Protein AF-A0A4R7JQR9-F1 (afdb_monomer_lite)

Organism: NCBI:txid332522

pLDDT: mean 79.16, std 13.16, range [50.12, 97.38]

Radius of gyration: 26.6 Å; chains: 1; bounding box: 72×26×75 Å

Secondary structure (DSSP, 8-state):
--HHHHHHHHHHHHHHHHHHHHHTSPEEEEEEEEEEEEEETTS-EE-STT-EE---SS-------BHHHHHHHH-S-SEEEEETTEEEEEEEEEEEEEEEEEESSS---EEEEEEEEEEEEEEETTEEEEEEEEEEEEEEEEEEEEE-SSTT-EEEEEEE-

Sequence (161 aa):
MNDSIRTLRLRTVSMLCMMVLLLSGCAGALVLHNSENQLQAGEFVLGGRGYLSEPRSEPLVYFRYTKAEVEAEWGEPDAIFHEAGKEQWLYKRGLAWYTLMPVFAVPIPLGVPVGSMNATLAFSGNRVVSATERVGDMSGGLCGFFPMAHPARTEFGCIGF

Structure (mmCIF, N/CA/C/O backbone):
data_AF-A0A4R7JQR9-F1
#
_entry.id   AF-A0A4R7JQR9-F1
#
loop_
_atom_site.group_PDB
_atom_site.id
_atom_site.type_symbol
_atom_site.label_atom_id
_atom_site.label_alt_id
_atom_site.label_comp_id
_atom_site.label_asym_id
_atom_site.label_entity_id
_atom_site.label_seq_id
_atom_site.pdbx_PDB_ins_code
_atom_site.Cartn_x
_atom_site.Cartn_y
_atom_site.Cartn_z
_atom_site.occupancy
_atom_site.B_iso_or_equiv
_atom_site.auth_seq_id
_atom_site.auth_comp_id
_atom_site.auth_asym_id
_atom_site.auth_atom_id
_atom_site.pdbx_PDB_model_num
ATOM 1 N N . MET A 1 1 ? 47.558 -0.331 -54.488 1.00 59.28 1 MET A N 1
ATOM 2 C CA . MET A 1 1 ? 47.801 -0.212 -53.028 1.00 59.28 1 MET A CA 1
ATOM 3 C C . MET A 1 1 ? 46.807 0.706 -52.293 1.00 59.28 1 MET A C 1
ATOM 5 O O . MET A 1 1 ? 46.721 0.604 -51.079 1.00 59.28 1 MET A O 1
ATOM 9 N N . ASN A 1 2 ? 46.013 1.543 -52.986 1.00 60.53 2 ASN A N 1
ATOM 10 C CA . ASN A 1 2 ? 45.035 2.452 -52.354 1.00 60.53 2 ASN A CA 1
ATOM 11 C C . ASN A 1 2 ? 43.680 1.812 -51.983 1.00 60.53 2 ASN A C 1
ATOM 13 O O . ASN A 1 2 ? 43.032 2.277 -51.045 1.00 60.53 2 ASN A O 1
ATOM 17 N N . ASP A 1 3 ? 43.250 0.745 -52.663 1.00 68.06 3 ASP A N 1
ATOM 18 C CA . ASP A 1 3 ? 41.908 0.175 -52.444 1.00 68.06 3 ASP A CA 1
ATOM 19 C C . ASP A 1 3 ? 41.779 -0.598 -51.128 1.00 68.06 3 ASP A C 1
ATOM 21 O O . ASP A 1 3 ? 40.759 -0.500 -50.448 1.00 68.06 3 ASP A O 1
ATOM 25 N N . SER A 1 4 ? 42.853 -1.262 -50.689 1.00 62.88 4 SER A N 1
ATOM 26 C CA . SER A 1 4 ? 42.860 -2.019 -49.428 1.00 62.88 4 SER A CA 1
ATOM 27 C C . SER A 1 4 ? 42.755 -1.121 -48.184 1.00 62.88 4 SER A C 1
ATOM 29 O O . SER A 1 4 ? 42.251 -1.555 -47.148 1.00 62.88 4 SER A O 1
ATOM 31 N N . ILE A 1 5 ? 43.199 0.140 -48.273 1.00 70.62 5 ILE A N 1
ATOM 32 C CA . ILE A 1 5 ? 43.100 1.125 -47.181 1.00 70.62 5 ILE A CA 1
ATOM 33 C C . ILE A 1 5 ? 41.675 1.699 -47.107 1.00 70.62 5 ILE A C 1
ATOM 35 O O . ILE A 1 5 ? 41.163 1.963 -46.016 1.00 70.62 5 ILE A O 1
ATOM 39 N N . ARG A 1 6 ? 40.996 1.849 -48.254 1.00 73.19 6 ARG A N 1
ATOM 40 C CA . ARG A 1 6 ? 39.614 2.354 -48.331 1.00 73.19 6 ARG A CA 1
ATOM 41 C C . ARG A 1 6 ? 38.605 1.365 -47.751 1.00 73.19 6 ARG A C 1
ATOM 43 O O . ARG A 1 6 ? 37.725 1.775 -46.997 1.00 73.19 6 ARG A O 1
ATOM 50 N N . THR A 1 7 ? 38.762 0.070 -48.024 1.00 73.06 7 THR A N 1
ATOM 51 C CA . THR A 1 7 ? 37.874 -0.974 -47.487 1.00 73.06 7 THR A CA 1
ATOM 52 C C . THR A 1 7 ? 38.009 -1.152 -45.976 1.00 73.06 7 THR A C 1
ATOM 54 O O . THR A 1 7 ? 37.010 -1.407 -45.304 1.00 73.06 7 THR A O 1
ATOM 57 N N . LEU A 1 8 ? 39.216 -0.978 -45.421 1.00 75.00 8 LEU A N 1
ATOM 58 C CA . LEU A 1 8 ? 39.441 -1.050 -43.974 1.00 75.00 8 LEU A CA 1
ATOM 59 C C . LEU A 1 8 ? 38.761 0.125 -43.254 1.00 75.00 8 LEU A C 1
ATOM 61 O O . LEU A 1 8 ? 38.017 -0.086 -42.301 1.00 75.00 8 LEU A O 1
ATOM 65 N N . ARG A 1 9 ? 38.929 1.351 -43.776 1.00 80.06 9 ARG A N 1
ATOM 66 C CA . ARG A 1 9 ? 38.277 2.552 -43.229 1.00 80.06 9 ARG A CA 1
ATOM 67 C C . ARG A 1 9 ? 36.752 2.473 -43.299 1.00 80.06 9 ARG A C 1
ATOM 69 O O . ARG A 1 9 ? 36.094 2.837 -42.331 1.00 80.06 9 ARG A O 1
ATOM 76 N N . LEU A 1 10 ? 36.189 1.958 -44.395 1.00 84.50 10 LEU A N 1
ATOM 77 C CA . LEU A 1 10 ? 34.735 1.824 -44.546 1.00 84.50 10 LEU A CA 1
ATOM 78 C C . LEU A 1 10 ? 34.135 0.833 -43.534 1.00 84.50 10 LEU A C 1
ATOM 80 O O . LEU A 1 10 ? 33.084 1.103 -42.957 1.00 84.50 10 LEU A O 1
ATOM 84 N N . ARG A 1 11 ? 34.824 -0.285 -43.270 1.00 84.94 11 ARG A N 1
ATOM 85 C CA . ARG A 1 11 ? 34.397 -1.272 -42.264 1.00 84.94 11 ARG A CA 1
ATOM 86 C C . ARG A 1 11 ? 34.452 -0.707 -40.849 1.00 84.94 11 ARG A C 1
ATOM 88 O O . ARG A 1 11 ? 33.491 -0.874 -40.107 1.00 84.94 11 ARG A O 1
ATOM 95 N N . THR A 1 12 ? 35.527 -0.005 -40.493 1.00 84.44 12 THR A N 1
ATOM 96 C CA . THR A 1 12 ? 35.649 0.628 -39.171 1.00 84.44 12 THR A CA 1
ATOM 97 C C . THR A 1 12 ? 34.572 1.688 -38.958 1.00 84.44 12 THR A C 1
ATOM 99 O O . THR A 1 12 ? 33.943 1.700 -37.907 1.00 84.44 12 THR A O 1
ATOM 102 N N . VAL A 1 13 ? 34.299 2.530 -39.962 1.00 86.62 13 VAL A N 1
ATOM 103 C CA . VAL A 1 13 ? 33.234 3.544 -39.880 1.00 86.62 13 VAL A CA 1
ATOM 104 C C . VAL A 1 13 ? 31.856 2.887 -39.755 1.00 86.62 13 VAL A C 1
ATOM 106 O O . VAL A 1 13 ? 31.067 3.296 -38.912 1.00 86.62 13 VAL A O 1
ATOM 109 N N . SER A 1 14 ? 31.577 1.827 -40.521 1.00 87.38 14 SER A N 1
ATOM 110 C CA . SER A 1 14 ? 30.308 1.093 -40.432 1.00 87.38 14 SER A CA 1
ATOM 111 C C . SER A 1 14 ? 30.105 0.423 -39.066 1.00 87.38 14 SER A C 1
ATOM 113 O O . SER A 1 14 ? 29.020 0.546 -38.499 1.00 87.38 14 SER A O 1
ATOM 115 N N . MET A 1 15 ? 31.137 -0.221 -38.506 1.00 87.12 15 MET A N 1
ATOM 116 C CA . MET A 1 15 ? 31.071 -0.801 -37.157 1.00 87.12 15 MET A CA 1
ATOM 117 C C . MET A 1 15 ? 30.884 0.274 -36.086 1.00 87.12 15 MET A C 1
ATOM 119 O O . MET A 1 15 ? 30.087 0.081 -35.174 1.00 87.12 15 MET A O 1
ATOM 123 N N . LEU A 1 16 ? 31.565 1.418 -36.216 1.00 83.19 16 LEU A N 1
ATOM 124 C CA . LEU A 1 16 ? 31.418 2.537 -35.288 1.00 83.19 16 LEU A CA 1
ATOM 125 C C . LEU A 1 16 ? 29.995 3.115 -35.339 1.00 83.19 16 LEU A C 1
ATOM 127 O O . LEU A 1 16 ? 29.394 3.336 -34.295 1.00 83.19 16 LEU A O 1
ATOM 131 N N . CYS A 1 17 ? 29.419 3.295 -36.532 1.00 76.00 17 CYS A N 1
ATOM 132 C CA . CYS A 1 17 ? 28.037 3.754 -36.691 1.00 76.00 17 CYS A CA 1
ATOM 133 C C . CYS A 1 17 ? 27.024 2.758 -36.106 1.00 76.00 17 CYS A C 1
ATOM 135 O O . CYS A 1 17 ? 26.120 3.175 -35.390 1.00 76.00 17 CYS A O 1
ATOM 137 N N . MET A 1 18 ? 27.188 1.454 -36.357 1.00 76.75 18 MET A N 1
ATOM 138 C CA . MET A 1 18 ? 26.363 0.405 -35.737 1.00 76.75 18 MET A CA 1
ATOM 139 C C . MET A 1 18 ? 26.477 0.427 -34.209 1.00 76.75 18 MET A C 1
ATOM 141 O O . MET A 1 18 ? 25.467 0.361 -33.520 1.00 76.75 18 MET A O 1
ATOM 145 N N . MET A 1 19 ? 27.689 0.575 -33.673 1.00 74.81 19 MET A N 1
ATOM 146 C CA . MET A 1 19 ? 27.927 0.644 -32.232 1.00 74.81 19 MET A CA 1
ATOM 147 C C . MET A 1 19 ? 27.290 1.893 -31.607 1.00 74.81 19 MET A C 1
ATOM 149 O O . MET A 1 19 ? 26.660 1.780 -30.563 1.00 74.81 19 MET A O 1
ATOM 153 N N . VAL A 1 20 ? 27.373 3.059 -32.256 1.00 70.50 20 VAL A N 1
ATOM 154 C CA . VAL A 1 20 ? 26.712 4.297 -31.799 1.00 70.50 20 VAL A CA 1
ATOM 155 C C . VAL A 1 20 ? 25.185 4.162 -31.827 1.00 70.50 20 VAL A C 1
ATOM 157 O O . VAL A 1 20 ? 24.528 4.593 -30.885 1.00 70.50 20 VAL A O 1
ATOM 160 N N . LEU A 1 21 ? 24.620 3.510 -32.850 1.00 65.94 21 LEU A N 1
ATOM 161 C CA . LEU A 1 21 ? 23.177 3.240 -32.939 1.00 65.94 21 LEU A CA 1
ATOM 162 C C . LEU A 1 21 ? 22.696 2.210 -31.902 1.00 65.94 21 LEU A C 1
ATOM 164 O O . LEU A 1 21 ? 21.573 2.296 -31.413 1.00 65.94 21 LEU A O 1
ATOM 168 N N . LEU A 1 22 ? 23.544 1.249 -31.531 1.00 63.34 22 LEU A N 1
ATOM 169 C CA . LEU A 1 22 ? 23.260 0.290 -30.456 1.00 63.34 22 LEU A CA 1
ATOM 170 C C . LEU A 1 22 ? 23.429 0.918 -29.062 1.00 63.34 22 LEU A C 1
ATOM 172 O O . LEU A 1 22 ? 22.759 0.508 -28.118 1.00 63.34 22 LEU A O 1
ATOM 176 N N . LEU A 1 23 ? 24.288 1.935 -28.936 1.00 62.56 23 LEU A N 1
ATOM 177 C CA . LEU A 1 23 ? 24.491 2.718 -27.712 1.00 62.56 23 LEU A CA 1
ATOM 178 C C . LEU A 1 23 ? 23.446 3.827 -27.521 1.00 62.56 23 LEU A C 1
ATOM 180 O O . LEU A 1 23 ? 23.298 4.308 -26.402 1.00 62.56 23 LEU A O 1
ATOM 184 N N . SER A 1 24 ? 22.674 4.199 -28.550 1.00 67.00 24 SER A N 1
ATOM 185 C CA . SER A 1 24 ? 21.496 5.076 -28.409 1.00 67.00 24 SER A CA 1
ATOM 186 C C . SER A 1 24 ? 20.260 4.360 -27.843 1.00 67.00 24 SER A C 1
ATOM 188 O O . SER A 1 24 ? 19.133 4.817 -28.038 1.00 67.00 24 SER A O 1
ATOM 190 N N . GLY A 1 25 ? 20.454 3.220 -27.173 1.00 60.19 25 GLY A N 1
ATOM 191 C CA . GLY A 1 25 ? 19.395 2.519 -26.459 1.00 60.19 25 GLY A CA 1
ATOM 192 C C . GLY A 1 25 ? 18.785 3.392 -25.363 1.00 60.19 25 GLY A C 1
ATOM 193 O O . GLY A 1 25 ? 19.446 4.263 -24.798 1.00 60.19 25 GLY A O 1
ATOM 194 N N . CYS A 1 26 ? 17.508 3.157 -25.074 1.00 64.81 26 CYS A N 1
ATOM 195 C CA . CYS A 1 26 ? 16.797 3.825 -23.995 1.00 64.81 26 CYS A CA 1
ATOM 196 C C . CYS A 1 26 ? 17.556 3.607 -22.679 1.00 64.81 26 CYS A C 1
ATOM 198 O O . CYS A 1 26 ? 17.688 2.466 -22.236 1.00 64.81 26 CYS A O 1
ATOM 200 N N . ALA A 1 27 ? 18.054 4.686 -22.080 1.00 67.50 27 ALA A N 1
ATOM 201 C CA . ALA A 1 27 ? 18.605 4.677 -20.738 1.00 67.50 27 ALA A CA 1
ATOM 202 C C . ALA A 1 27 ? 17.502 5.131 -19.791 1.00 67.50 27 ALA A C 1
ATOM 204 O O . ALA A 1 27 ? 16.936 6.214 -19.943 1.00 67.50 27 ALA A O 1
ATOM 205 N N . GLY A 1 28 ? 17.171 4.301 -18.817 1.00 68.62 28 GLY A N 1
ATOM 206 C CA . GLY A 1 28 ? 16.125 4.631 -17.868 1.00 68.62 28 GLY A CA 1
ATOM 207 C C . GLY A 1 28 ? 16.298 3.924 -16.546 1.00 68.62 28 GLY A C 1
ATOM 208 O O . GLY A 1 28 ? 17.118 3.016 -16.407 1.00 68.62 28 GLY A O 1
ATOM 209 N N . ALA A 1 29 ? 15.522 4.362 -15.571 1.00 70.75 29 ALA A N 1
ATOM 210 C CA . ALA A 1 29 ? 15.468 3.759 -14.258 1.00 70.75 29 ALA A CA 1
ATOM 211 C C . ALA A 1 29 ? 14.007 3.610 -13.854 1.00 70.75 29 ALA A C 1
ATOM 213 O O . ALA A 1 29 ? 13.236 4.565 -13.924 1.00 70.75 29 ALA A O 1
ATOM 214 N N . LEU A 1 30 ? 13.649 2.409 -13.420 1.00 72.12 30 LEU A N 1
ATOM 215 C CA . LEU A 1 30 ? 12.398 2.154 -12.720 1.00 72.12 30 LEU A CA 1
ATOM 216 C C . LEU A 1 30 ? 12.719 1.927 -11.246 1.00 72.12 30 LEU A C 1
ATOM 218 O O . LEU A 1 30 ? 13.657 1.192 -10.925 1.00 72.12 30 LEU A O 1
ATOM 222 N N . VAL A 1 31 ? 11.950 2.564 -10.373 1.00 73.31 31 VAL A N 1
ATOM 223 C CA . VAL A 1 31 ? 12.029 2.455 -8.921 1.00 73.31 31 VAL A CA 1
ATOM 224 C C . VAL A 1 31 ? 10.679 1.977 -8.407 1.00 73.31 31 VAL A C 1
ATOM 226 O O . VAL A 1 31 ? 9.679 2.684 -8.457 1.00 73.31 31 VAL A O 1
ATOM 229 N N . LEU A 1 32 ? 10.660 0.766 -7.863 1.00 73.94 32 LEU A N 1
ATOM 230 C CA . LEU A 1 32 ? 9.547 0.309 -7.038 1.00 73.94 32 LEU A CA 1
ATOM 231 C C . LEU A 1 32 ? 9.746 0.832 -5.611 1.00 73.94 32 LEU A C 1
ATOM 233 O O . LEU A 1 32 ? 10.803 0.608 -5.015 1.00 73.94 32 LEU A O 1
ATOM 237 N N . HIS A 1 33 ? 8.752 1.538 -5.078 1.00 75.88 33 HIS A N 1
ATOM 238 C CA . HIS A 1 33 ? 8.726 2.042 -3.706 1.00 75.88 33 HIS A CA 1
ATOM 239 C C . HIS A 1 33 ? 7.418 1.667 -3.014 1.00 75.88 33 HIS A C 1
ATOM 241 O O . HIS A 1 33 ? 6.480 1.210 -3.646 1.00 75.88 33 HIS A O 1
ATOM 247 N N . ASN A 1 34 ? 7.332 1.852 -1.699 1.00 79.00 34 ASN A N 1
ATOM 248 C CA . ASN A 1 34 ? 6.049 1.725 -1.012 1.00 79.00 34 ASN A CA 1
ATOM 249 C C . ASN A 1 34 ? 5.369 3.083 -0.949 1.00 79.00 34 ASN A C 1
ATOM 251 O O . ASN A 1 34 ? 6.004 4.068 -0.569 1.00 79.00 34 ASN A O 1
ATOM 255 N N . SER A 1 35 ? 4.093 3.113 -1.308 1.00 81.62 35 SER A N 1
ATOM 256 C CA . SER A 1 35 ? 3.210 4.244 -1.056 1.00 81.62 35 SER A CA 1
ATOM 257 C C . SER A 1 35 ? 2.318 3.929 0.142 1.00 81.62 35 SER A C 1
ATOM 259 O O . SER A 1 35 ? 1.983 2.768 0.399 1.00 81.62 35 SER A O 1
ATOM 261 N N . GLU A 1 36 ? 1.978 4.961 0.905 1.00 88.38 36 GLU A N 1
ATOM 262 C CA . GLU A 1 36 ? 1.062 4.870 2.035 1.00 88.38 36 GLU A CA 1
ATOM 263 C C . GLU A 1 36 ? -0.205 5.647 1.692 1.00 88.38 36 GLU A C 1
ATOM 265 O O . GLU A 1 36 ? -0.179 6.869 1.561 1.00 88.38 36 GLU A O 1
ATOM 270 N N . ASN A 1 37 ? -1.310 4.920 1.551 1.00 88.94 37 ASN A N 1
ATOM 271 C CA . ASN A 1 37 ? -2.611 5.492 1.249 1.00 88.94 37 ASN A CA 1
ATOM 272 C C . ASN A 1 37 ? -3.449 5.499 2.522 1.00 88.94 37 ASN A C 1
ATOM 274 O O . ASN A 1 37 ? -3.712 4.449 3.112 1.00 88.94 37 ASN A O 1
ATOM 278 N N . GLN A 1 38 ? -3.869 6.688 2.945 1.00 90.88 38 GLN A N 1
ATOM 279 C CA . GLN A 1 38 ? -4.791 6.855 4.059 1.00 90.88 38 GLN A CA 1
ATOM 280 C C . GLN A 1 38 ? -6.208 7.047 3.515 1.00 90.88 38 GLN A C 1
ATOM 282 O O . GLN A 1 38 ? -6.470 7.995 2.782 1.00 90.88 38 GLN A O 1
ATOM 287 N N . LEU A 1 39 ? -7.112 6.156 3.908 1.00 90.25 39 LEU A N 1
ATOM 288 C CA . LEU A 1 39 ? -8.514 6.122 3.507 1.00 90.25 39 LEU A CA 1
ATOM 289 C C . LEU A 1 39 ? -9.398 6.381 4.730 1.00 90.25 39 LEU A C 1
ATOM 291 O O . LEU A 1 39 ? -9.164 5.849 5.822 1.00 90.25 39 LEU A O 1
ATOM 295 N N . GLN A 1 40 ? -10.426 7.204 4.576 1.00 89.50 40 GLN A N 1
ATOM 296 C CA . GLN A 1 40 ? -11.410 7.448 5.628 1.00 89.50 40 GLN A CA 1
ATOM 297 C C . GLN A 1 40 ? -12.487 6.359 5.639 1.00 89.50 40 GLN A C 1
ATOM 299 O O . GLN A 1 40 ? -12.700 5.637 4.664 1.00 89.50 40 GLN A O 1
ATOM 304 N N . ALA A 1 41 ? -13.200 6.226 6.759 1.00 85.12 41 ALA A N 1
ATOM 305 C CA . ALA A 1 41 ? -14.334 5.309 6.838 1.00 85.12 41 ALA A CA 1
ATOM 306 C C . ALA A 1 41 ? -15.378 5.608 5.744 1.00 85.12 41 ALA A C 1
ATOM 308 O O . ALA A 1 41 ? -15.894 6.722 5.654 1.00 85.12 41 ALA A O 1
ATOM 309 N N . GLY A 1 42 ? -15.718 4.586 4.955 1.00 82.69 42 GLY A N 1
ATOM 310 C CA . GLY A 1 42 ? -16.632 4.685 3.812 1.00 82.69 42 GLY A CA 1
ATOM 311 C C . GLY A 1 42 ? -15.946 4.890 2.457 1.00 82.69 42 GLY A C 1
ATOM 312 O O . GLY A 1 42 ? -16.612 4.756 1.436 1.00 82.69 42 GLY A O 1
ATOM 313 N N . GLU A 1 43 ? -14.637 5.156 2.427 1.00 86.44 43 GLU A N 1
ATOM 314 C CA . GLU A 1 43 ? -13.844 5.246 1.186 1.00 86.44 43 GLU A CA 1
ATOM 315 C C . GLU A 1 43 ? -13.246 3.896 0.763 1.00 86.44 43 GLU A C 1
ATOM 317 O O . GLU A 1 43 ? -12.606 3.798 -0.279 1.00 86.44 43 GLU A O 1
ATOM 322 N N . PHE A 1 44 ? -13.452 2.844 1.557 1.00 89.12 44 PHE A N 1
ATOM 323 C CA . PHE A 1 44 ? -12.917 1.514 1.297 1.00 89.12 44 PHE A CA 1
ATOM 324 C C . PHE A 1 44 ? -13.915 0.416 1.664 1.00 89.12 44 PHE A C 1
ATOM 326 O O . PHE A 1 44 ? -14.793 0.589 2.511 1.00 89.12 44 PHE A O 1
ATOM 333 N N . VAL A 1 45 ? -13.714 -0.741 1.047 1.00 90.69 45 VAL A N 1
ATOM 334 C CA . VAL A 1 45 ? -14.382 -2.008 1.336 1.00 90.69 45 VAL A CA 1
ATOM 335 C C . VAL A 1 45 ? -13.319 -3.011 1.783 1.00 90.69 45 VAL A C 1
ATOM 337 O O . VAL A 1 45 ? -12.199 -3.005 1.263 1.00 90.69 45 VAL A O 1
ATOM 340 N N . LEU A 1 46 ? -13.653 -3.858 2.759 1.00 90.81 46 LEU A N 1
ATOM 341 C CA . LEU A 1 46 ? -12.787 -4.973 3.149 1.00 90.81 46 LEU A CA 1
ATOM 342 C C . LEU A 1 46 ? -12.767 -6.006 2.010 1.00 90.81 46 LEU A C 1
ATOM 344 O O . LEU A 1 46 ? -13.811 -6.529 1.630 1.00 90.81 46 LEU A O 1
ATOM 348 N N . GLY A 1 47 ? -11.589 -6.258 1.439 1.00 89.50 47 GLY A N 1
ATOM 349 C CA . GLY A 1 47 ? -11.345 -7.364 0.514 1.00 89.50 47 GLY A CA 1
ATOM 350 C C . GLY A 1 47 ? -10.810 -8.589 1.258 1.00 89.50 47 GLY A C 1
ATOM 351 O O . GLY A 1 47 ? -11.132 -8.810 2.422 1.00 89.50 47 GLY A O 1
ATOM 352 N N . GLY A 1 48 ? -9.925 -9.360 0.616 1.00 89.62 48 GLY A N 1
ATOM 353 C CA . GLY A 1 48 ? -9.179 -10.419 1.311 1.00 89.62 48 GLY A CA 1
ATOM 354 C C . GLY A 1 48 ? -8.369 -9.877 2.500 1.00 89.62 48 GLY A C 1
ATOM 355 O O . GLY A 1 48 ? -8.149 -8.673 2.603 1.00 89.62 48 GLY A O 1
ATOM 356 N N . ARG A 1 49 ? -7.893 -10.752 3.395 1.00 92.88 49 ARG A N 1
ATOM 357 C CA . ARG A 1 49 ? -7.186 -10.357 4.632 1.00 92.88 49 ARG A CA 1
ATOM 358 C C . ARG A 1 49 ? -6.109 -9.289 4.387 1.00 92.88 49 ARG A C 1
ATOM 360 O O . ARG A 1 49 ? -5.116 -9.542 3.707 1.00 92.88 49 ARG A O 1
ATOM 367 N N . GLY A 1 50 ? -6.313 -8.102 4.961 1.00 90.50 50 GLY A N 1
ATOM 368 C CA . GLY A 1 50 ? -5.412 -6.953 4.840 1.00 90.50 50 GLY A CA 1
ATOM 369 C C . GLY A 1 50 ? -5.441 -6.226 3.487 1.00 90.50 50 GLY A C 1
ATOM 370 O O . GLY A 1 50 ? -4.564 -5.405 3.237 1.00 90.50 50 GLY A O 1
ATOM 371 N N . TYR A 1 51 ? -6.386 -6.529 2.595 1.00 91.00 51 TYR A N 1
ATOM 372 C CA . TYR A 1 51 ? -6.587 -5.840 1.318 1.00 91.00 51 TYR A CA 1
ATOM 373 C C . TYR A 1 51 ? -7.771 -4.886 1.411 1.00 91.00 51 TYR A C 1
ATOM 375 O O . TYR A 1 51 ? -8.889 -5.307 1.701 1.00 91.00 51 TYR A O 1
ATOM 383 N N . LEU A 1 52 ? -7.539 -3.615 1.100 1.00 91.12 52 LEU A N 1
ATOM 384 C CA . LEU A 1 52 ? -8.606 -2.639 0.925 1.00 91.12 52 LEU A CA 1
ATOM 385 C C . LEU A 1 52 ? -8.960 -2.556 -0.560 1.00 91.12 52 LEU A C 1
ATOM 387 O O . LEU A 1 52 ? -8.120 -2.761 -1.434 1.00 91.12 52 LEU A O 1
ATOM 391 N N . SER A 1 53 ? -10.228 -2.322 -0.862 1.00 87.75 53 SER A N 1
ATOM 392 C CA . SER A 1 53 ? -10.703 -2.117 -2.231 1.00 87.75 53 SER A CA 1
ATOM 393 C C . SER A 1 53 ? -11.543 -0.856 -2.310 1.00 87.75 53 SER A C 1
ATOM 395 O O . SER A 1 53 ? -12.254 -0.518 -1.363 1.00 87.75 53 SER A O 1
ATOM 397 N N . GLU A 1 54 ? -11.478 -0.169 -3.446 1.00 83.69 54 GLU A N 1
ATOM 398 C CA . GLU A 1 54 ? -12.341 0.979 -3.706 1.00 83.69 54 GLU A CA 1
ATOM 399 C C . GLU A 1 54 ? -13.810 0.532 -3.836 1.00 83.69 54 GLU A C 1
ATOM 401 O O . GLU A 1 54 ? -14.093 -0.530 -4.409 1.00 83.69 54 GLU A O 1
ATOM 406 N N . PRO A 1 55 ? -14.770 1.315 -3.314 1.00 80.19 55 PRO A N 1
ATOM 407 C CA . PRO A 1 55 ? -16.185 0.990 -3.415 1.00 80.19 55 PRO A CA 1
ATOM 408 C C . PRO A 1 55 ? -16.647 0.978 -4.880 1.00 80.19 55 PRO A C 1
ATOM 410 O O . PRO A 1 55 ? -16.480 1.937 -5.633 1.00 80.19 55 PRO A O 1
ATOM 413 N N . ARG A 1 56 ? -17.271 -0.129 -5.293 1.00 73.50 56 ARG A N 1
ATOM 414 C CA . ARG A 1 56 ? -17.721 -0.363 -6.672 1.00 73.50 56 ARG A CA 1
ATOM 415 C C . ARG A 1 56 ? -19.056 0.353 -6.935 1.00 73.50 56 ARG A C 1
ATOM 417 O O . ARG A 1 56 ? -20.106 -0.266 -6.865 1.00 73.50 56 ARG A O 1
ATOM 424 N N . SER A 1 57 ? -19.005 1.663 -7.186 1.00 62.09 57 SER A N 1
ATOM 425 C CA . SER A 1 57 ? -20.040 2.527 -7.807 1.00 62.09 57 SER A CA 1
ATOM 426 C C . SER A 1 57 ? -21.509 2.480 -7.321 1.00 62.09 57 SER A C 1
ATOM 428 O O . SER A 1 57 ? -22.350 3.147 -7.921 1.00 62.09 57 SER A O 1
ATOM 430 N N . GLU A 1 58 ? -21.855 1.761 -6.257 1.00 59.12 58 GLU A N 1
ATOM 431 C CA . GLU A 1 58 ? -23.186 1.818 -5.636 1.00 59.12 58 GLU A CA 1
ATOM 432 C C . GLU A 1 58 ? -23.285 2.942 -4.588 1.00 59.12 58 GLU A C 1
ATOM 434 O O . GLU A 1 58 ? -22.253 3.418 -4.104 1.00 59.12 58 GLU A O 1
ATOM 439 N N . PRO A 1 59 ? -24.504 3.426 -4.256 1.00 54.81 59 PRO A N 1
ATOM 440 C CA . PRO A 1 59 ? -24.678 4.560 -3.357 1.00 54.81 59 PRO A CA 1
ATOM 441 C C . PRO A 1 59 ? -23.963 4.274 -2.043 1.00 54.81 59 PRO A C 1
ATOM 443 O O . PRO A 1 59 ? -24.192 3.224 -1.445 1.00 54.81 59 PRO A O 1
ATOM 446 N N . LEU A 1 60 ? -23.103 5.209 -1.630 1.00 58.19 60 LEU A N 1
ATOM 447 C CA . LEU A 1 60 ? -22.265 5.161 -0.433 1.00 58.19 60 LEU A CA 1
ATOM 448 C C . LEU A 1 60 ? -23.125 4.989 0.828 1.00 58.19 60 LEU A C 1
ATOM 450 O O . LEU A 1 60 ? -23.379 5.931 1.580 1.00 58.19 60 LEU A O 1
ATOM 454 N N . VAL A 1 61 ? -23.587 3.768 1.083 1.00 57.91 61 VAL A N 1
ATOM 455 C CA . VAL A 1 61 ? -23.931 3.339 2.428 1.00 57.91 61 VAL A CA 1
ATOM 456 C C . VAL A 1 61 ? -22.610 3.437 3.169 1.00 57.91 61 VAL A C 1
ATOM 458 O O . VAL A 1 61 ? -21.660 2.738 2.838 1.00 57.91 61 VAL A O 1
ATOM 461 N N . TYR A 1 62 ? -22.510 4.392 4.091 1.00 60.91 62 TYR A N 1
ATOM 462 C CA . TYR A 1 62 ? -21.342 4.579 4.941 1.00 60.91 62 TYR A CA 1
ATOM 463 C C . TYR A 1 62 ? -21.113 3.298 5.755 1.00 60.91 62 TYR A C 1
ATOM 465 O O . TYR A 1 62 ? -21.577 3.190 6.892 1.00 60.91 62 TYR A O 1
ATOM 473 N N . PHE A 1 63 ? -20.438 2.308 5.170 1.00 63.16 63 PHE A N 1
ATOM 474 C CA . PHE A 1 63 ? -20.103 1.058 5.828 1.00 63.16 63 PHE A CA 1
ATOM 475 C C . PHE A 1 63 ? -19.060 1.375 6.894 1.00 63.16 63 PHE A C 1
ATOM 477 O O . PHE A 1 63 ? -17.868 1.528 6.634 1.00 63.16 63 PHE A O 1
ATOM 484 N N . ARG A 1 64 ? -19.538 1.556 8.124 1.00 79.75 64 ARG A N 1
ATOM 485 C CA . ARG A 1 64 ? -18.687 1.649 9.304 1.00 79.75 64 ARG A CA 1
ATOM 486 C C . ARG A 1 64 ? -18.523 0.248 9.851 1.00 79.75 64 ARG A C 1
ATOM 488 O O . ARG A 1 64 ? -19.290 -0.146 10.726 1.00 79.75 64 ARG A O 1
ATOM 495 N N . TYR A 1 65 ? -17.532 -0.463 9.323 1.00 90.81 65 TYR A N 1
ATOM 496 C CA . TYR A 1 65 ? -17.170 -1.778 9.826 1.00 90.81 65 TYR A CA 1
ATOM 497 C C . TYR A 1 65 ? -16.951 -1.729 11.338 1.00 90.81 65 TYR A C 1
ATOM 499 O O . TYR A 1 65 ? -16.326 -0.805 11.880 1.00 90.81 65 TYR A O 1
ATOM 507 N N . THR A 1 66 ? -17.505 -2.713 12.025 1.00 94.50 66 THR A N 1
ATOM 508 C CA . THR A 1 66 ? -17.266 -2.955 13.442 1.00 94.50 66 THR A CA 1
ATOM 509 C C . THR A 1 66 ? -16.076 -3.883 13.632 1.00 94.50 66 THR A C 1
ATOM 511 O O . THR A 1 66 ? -15.679 -4.586 12.706 1.00 94.50 66 THR A O 1
ATOM 514 N N . LYS A 1 67 ? -15.505 -3.921 14.841 1.00 95.88 67 LYS A N 1
ATOM 515 C CA . LYS A 1 67 ? -14.412 -4.858 15.153 1.00 95.88 67 LYS A CA 1
ATOM 516 C C . LYS A 1 67 ? -14.787 -6.307 14.844 1.00 95.88 67 LYS A C 1
ATOM 518 O O . LYS A 1 67 ? -14.033 -6.991 14.173 1.00 95.88 67 LYS A O 1
ATOM 523 N N . ALA A 1 68 ? -15.986 -6.723 15.251 1.00 95.94 68 ALA A N 1
ATOM 524 C CA . ALA A 1 68 ? -16.477 -8.079 15.019 1.00 95.94 68 ALA A CA 1
ATOM 525 C C . ALA A 1 68 ? -16.629 -8.415 13.525 1.00 95.94 68 ALA A C 1
ATOM 527 O O . ALA A 1 68 ? -16.352 -9.537 13.122 1.00 95.94 68 ALA A O 1
ATOM 528 N N . GLU A 1 69 ? -17.043 -7.453 12.693 1.00 94.44 69 GLU A N 1
ATOM 529 C CA . GLU A 1 69 ? -17.125 -7.651 11.237 1.00 94.44 69 GLU A CA 1
ATOM 530 C C . GLU A 1 69 ? -15.735 -7.768 10.609 1.00 94.44 69 GLU A C 1
ATOM 532 O O . GLU A 1 69 ? -15.518 -8.611 9.745 1.00 94.44 69 GLU A O 1
ATOM 537 N N . VAL A 1 70 ? -14.780 -6.958 11.075 1.00 95.62 70 VAL A N 1
ATOM 538 C CA . VAL A 1 70 ? -13.384 -7.050 10.635 1.00 95.62 70 VAL A CA 1
ATOM 539 C C . VAL A 1 70 ? -12.778 -8.394 11.039 1.00 95.62 70 VAL A C 1
ATOM 541 O O . VAL A 1 70 ? -12.155 -9.042 10.208 1.00 95.62 70 VAL A O 1
ATOM 544 N N . GLU A 1 71 ? -12.974 -8.848 12.279 1.00 95.81 71 GLU A N 1
ATOM 545 C CA . GLU A 1 71 ? -12.489 -10.160 12.734 1.00 95.81 71 GLU A CA 1
ATOM 546 C C . GLU A 1 71 ? -13.159 -11.312 11.984 1.00 95.81 71 GLU A C 1
ATOM 548 O O . GLU A 1 71 ? -12.506 -12.311 11.695 1.00 95.81 71 GLU A O 1
ATOM 553 N N . ALA A 1 72 ? -14.440 -11.183 11.634 1.00 95.50 72 ALA A N 1
ATOM 554 C 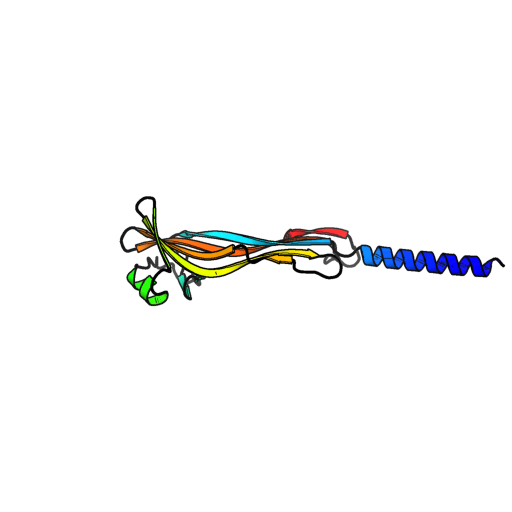CA . ALA A 1 72 ? -15.137 -12.194 10.848 1.00 95.50 72 ALA A CA 1
ATOM 555 C C . ALA A 1 72 ? -14.550 -12.332 9.433 1.00 95.50 72 ALA A C 1
ATOM 557 O O . ALA A 1 72 ? -14.419 -13.451 8.940 1.00 95.50 72 ALA A O 1
ATOM 558 N N . GLU A 1 73 ? -14.174 -11.217 8.799 1.00 94.12 73 GLU A N 1
ATOM 559 C CA . GLU A 1 73 ? -13.643 -11.209 7.430 1.00 94.12 73 GLU A CA 1
ATOM 560 C C . GLU A 1 73 ? -12.132 -11.503 7.380 1.00 94.12 73 GLU A C 1
ATOM 562 O O . GLU A 1 73 ? -11.648 -12.246 6.525 1.00 94.12 73 GLU A O 1
ATOM 567 N N . TRP A 1 74 ? -11.351 -10.908 8.285 1.00 95.94 74 TRP A N 1
ATOM 568 C CA . TRP A 1 74 ? -9.881 -10.911 8.251 1.00 95.94 74 TRP A CA 1
ATOM 569 C C . TRP A 1 74 ? -9.224 -11.723 9.368 1.00 95.94 74 TRP A C 1
ATOM 571 O O . TRP A 1 74 ? -8.004 -11.926 9.337 1.00 95.94 74 TRP A O 1
ATOM 581 N N . GLY A 1 75 ? -9.998 -12.201 10.340 1.00 96.31 75 GLY A N 1
ATOM 582 C CA . GLY A 1 75 ? -9.486 -12.877 11.525 1.00 96.31 75 GLY A CA 1
ATOM 583 C C . GLY A 1 75 ? -8.787 -11.934 12.505 1.00 96.31 75 GLY A C 1
ATOM 584 O O . GLY A 1 75 ? -8.896 -10.704 12.434 1.00 96.31 75 GLY A O 1
ATOM 585 N N . GLU A 1 76 ? -8.035 -12.538 13.424 1.00 96.62 76 GLU A N 1
ATOM 586 C CA . GLU A 1 76 ? -7.275 -11.804 14.433 1.00 96.62 76 GLU A CA 1
ATOM 587 C C . GLU A 1 76 ? -6.174 -10.931 13.790 1.00 96.62 76 GLU A C 1
ATOM 589 O O . GLU A 1 76 ? -5.505 -11.354 12.828 1.00 96.62 76 GLU A O 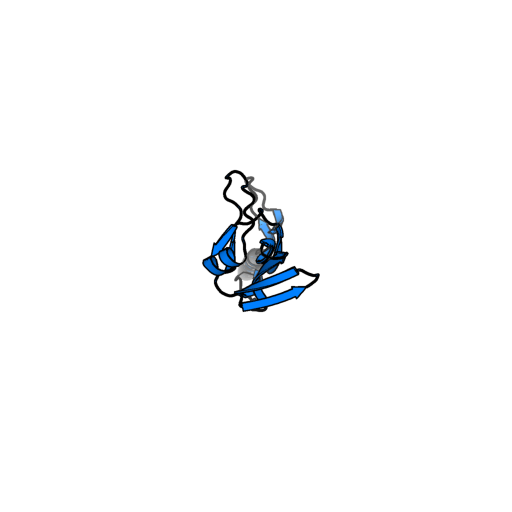1
ATOM 594 N N . PRO A 1 77 ? -5.976 -9.701 14.301 1.00 97.00 77 PRO A N 1
ATOM 595 C CA . PRO A 1 77 ? -4.891 -8.836 13.860 1.00 97.00 77 PRO A CA 1
ATOM 596 C C . PRO A 1 77 ? -3.534 -9.377 14.315 1.00 97.00 77 PRO A C 1
ATOM 598 O O . PRO A 1 77 ? -3.396 -9.943 15.396 1.00 97.00 77 PRO A O 1
ATOM 601 N N . ASP A 1 78 ? -2.494 -9.143 13.515 1.00 96.56 78 ASP A N 1
ATOM 602 C CA . ASP A 1 78 ? -1.136 -9.587 13.852 1.00 96.56 78 ASP A CA 1
ATOM 603 C C . ASP A 1 78 ? -0.511 -8.724 14.961 1.00 96.56 78 ASP A C 1
ATOM 605 O O . ASP A 1 78 ? 0.415 -9.155 15.651 1.00 96.56 78 ASP A O 1
ATOM 609 N N . ALA A 1 79 ? -0.984 -7.484 15.113 1.00 96.25 79 ALA A N 1
ATOM 610 C CA . ALA A 1 79 ? -0.647 -6.613 16.230 1.00 96.25 79 ALA A CA 1
ATOM 611 C C . ALA A 1 79 ? -1.756 -5.587 16.493 1.00 96.25 79 ALA A C 1
ATOM 613 O O . ALA A 1 79 ? -2.427 -5.126 15.568 1.00 96.25 79 ALA A O 1
ATOM 614 N N . ILE A 1 80 ? -1.896 -5.193 17.759 1.00 96.75 80 ILE A N 1
ATOM 615 C CA . ILE A 1 80 ? -2.823 -4.153 18.208 1.00 96.75 80 ILE A CA 1
ATOM 616 C C . ILE A 1 80 ? -2.012 -3.051 18.890 1.00 96.75 80 ILE A C 1
ATOM 618 O O . ILE A 1 80 ? -1.256 -3.312 19.826 1.00 96.75 80 ILE A O 1
ATOM 622 N N . PHE A 1 81 ? -2.190 -1.814 18.437 1.00 95.75 81 PHE A N 1
ATOM 623 C CA . PHE A 1 81 ? -1.555 -0.620 18.987 1.00 95.75 81 PHE A CA 1
ATOM 624 C C . PHE A 1 81 ? -2.614 0.342 19.521 1.00 95.75 81 PHE A C 1
ATOM 626 O O . PHE A 1 81 ? -3.753 0.346 19.064 1.00 95.75 81 PHE A O 1
ATOM 633 N N . HIS A 1 82 ? -2.242 1.178 20.485 1.00 95.00 82 HIS A N 1
ATOM 634 C CA . HIS A 1 82 ? -3.121 2.214 21.021 1.00 95.00 82 HIS A CA 1
ATOM 635 C C . HIS A 1 82 ? -2.405 3.557 20.907 1.00 95.00 82 HIS A C 1
ATOM 637 O O . HIS A 1 82 ? -1.448 3.815 21.631 1.00 95.00 82 HIS A O 1
ATOM 643 N N . GLU A 1 83 ? -2.861 4.412 19.995 1.00 90.62 83 GLU A N 1
ATOM 644 C CA . GLU A 1 83 ? -2.252 5.715 19.723 1.00 90.62 83 GLU A CA 1
ATOM 645 C C . GLU A 1 83 ? -3.323 6.797 19.628 1.00 90.62 83 GLU A C 1
ATOM 647 O O . GLU A 1 83 ? -4.368 6.606 19.007 1.00 90.62 83 GLU A O 1
ATOM 652 N N . ALA A 1 84 ? -3.063 7.955 20.242 1.00 87.44 84 ALA A N 1
ATOM 653 C CA . ALA A 1 84 ? -3.956 9.117 20.199 1.00 87.44 84 ALA A CA 1
ATOM 654 C C . ALA A 1 84 ? -5.426 8.802 20.575 1.00 87.44 84 ALA A C 1
ATOM 656 O O . ALA A 1 84 ? -6.361 9.359 20.001 1.00 87.44 84 ALA A O 1
ATOM 657 N N . GLY A 1 85 ? -5.637 7.881 21.525 1.00 89.62 85 GLY A N 1
ATOM 658 C CA . GLY A 1 85 ? -6.974 7.455 21.960 1.00 89.62 85 GLY A CA 1
ATOM 659 C C . GLY A 1 85 ? -7.730 6.585 20.948 1.00 89.62 85 GLY A C 1
ATOM 660 O O . GLY A 1 85 ? -8.931 6.372 21.107 1.00 89.62 85 GLY A O 1
ATOM 661 N N . LYS A 1 86 ? -7.046 6.092 19.911 1.00 92.94 86 LYS A N 1
ATOM 662 C CA . LYS A 1 86 ? -7.566 5.148 18.922 1.00 92.94 86 LYS A CA 1
ATOM 663 C C . LYS A 1 86 ? -6.840 3.818 19.046 1.00 92.94 86 LYS A C 1
ATOM 665 O O . LYS A 1 86 ? -5.647 3.768 19.340 1.00 92.94 86 LYS A O 1
ATOM 670 N N . GLU A 1 87 ? -7.568 2.746 18.791 1.00 96.38 87 GLU A N 1
ATOM 671 C CA . GLU A 1 87 ? -7.011 1.400 18.723 1.00 96.38 87 GLU A CA 1
ATOM 672 C C . GLU A 1 87 ? -6.712 1.082 17.263 1.00 96.38 87 GLU A C 1
ATOM 674 O O . GLU A 1 87 ? -7.576 1.249 16.411 1.00 96.38 87 GLU A O 1
ATOM 679 N N . GLN A 1 88 ? -5.486 0.690 16.952 1.00 96.81 88 GLN A N 1
ATOM 680 C CA . GLN A 1 88 ? -5.042 0.392 15.599 1.00 96.81 88 GLN A CA 1
ATOM 681 C C . GLN A 1 88 ? -4.737 -1.092 15.477 1.00 96.81 88 GLN A C 1
ATOM 683 O O . GLN A 1 88 ? -3.975 -1.640 16.269 1.00 96.81 88 GLN A O 1
ATOM 688 N N . TRP A 1 89 ? -5.312 -1.740 14.477 1.00 97.38 89 TRP A N 1
ATOM 689 C CA . TRP A 1 89 ? -5.086 -3.148 14.190 1.00 97.38 89 TRP A CA 1
ATOM 690 C C . TRP A 1 89 ? -4.253 -3.285 12.931 1.00 97.38 89 TRP A C 1
ATOM 692 O O . TRP A 1 89 ? -4.632 -2.760 11.887 1.00 97.38 89 TRP A O 1
ATOM 702 N N . LEU A 1 90 ? -3.134 -3.992 13.033 1.00 96.00 90 LEU A N 1
ATOM 703 C CA . LEU A 1 90 ? -2.211 -4.232 11.934 1.00 96.00 90 LEU A CA 1
ATOM 704 C C . LEU A 1 90 ? -2.409 -5.637 11.372 1.00 96.00 90 LEU A C 1
ATOM 706 O O . LEU A 1 90 ? -2.312 -6.624 12.099 1.00 96.00 90 LEU A O 1
ATOM 710 N N . TYR A 1 91 ? -2.580 -5.701 10.058 1.00 95.62 91 TYR A N 1
ATOM 711 C CA . TYR A 1 91 ? -2.660 -6.924 9.274 1.00 95.62 91 TYR A CA 1
ATOM 712 C C . TYR A 1 91 ? -1.508 -6.962 8.269 1.00 95.62 91 TYR A C 1
ATOM 714 O O . TYR A 1 91 ? -1.410 -6.116 7.376 1.00 95.62 91 TYR A O 1
ATOM 722 N N . LYS A 1 92 ? -0.616 -7.940 8.413 1.00 92.50 92 LYS A N 1
ATOM 723 C CA . LYS A 1 92 ? 0.538 -8.158 7.541 1.00 92.50 92 LYS A CA 1
ATOM 724 C C . LYS A 1 92 ? 0.147 -9.079 6.393 1.00 92.50 92 LYS A C 1
ATOM 726 O O . LYS A 1 92 ? -0.365 -10.173 6.609 1.00 92.50 92 LYS A O 1
ATOM 731 N N . ARG A 1 93 ? 0.442 -8.661 5.163 1.00 87.44 93 ARG A N 1
ATOM 732 C CA . ARG A 1 93 ? 0.175 -9.459 3.955 1.00 87.44 93 ARG A CA 1
ATOM 733 C C . ARG A 1 93 ? 1.413 -10.140 3.397 1.00 87.44 93 ARG A C 1
ATOM 735 O O . ARG A 1 93 ? 1.309 -11.205 2.800 1.00 87.44 93 ARG A O 1
ATOM 742 N N . GLY A 1 94 ? 2.585 -9.535 3.576 1.00 82.94 94 GLY A N 1
ATOM 743 C CA . GLY A 1 94 ? 3.830 -10.088 3.055 1.00 82.94 94 GLY A CA 1
ATOM 744 C C . GLY A 1 94 ? 4.946 -9.064 2.916 1.00 82.94 94 GLY A C 1
ATOM 745 O O . GLY A 1 94 ? 4.908 -7.978 3.499 1.00 82.94 94 GLY A O 1
ATOM 746 N N . LEU A 1 95 ? 5.960 -9.434 2.136 1.00 78.94 95 LEU A N 1
ATOM 747 C CA . LEU A 1 95 ? 7.110 -8.587 1.837 1.00 78.94 95 LEU A CA 1
ATOM 748 C C . LEU A 1 95 ? 6.780 -7.621 0.701 1.00 78.94 95 LEU A C 1
ATOM 750 O O . LEU A 1 95 ? 6.185 -8.003 -0.305 1.00 78.94 95 LEU A O 1
ATOM 754 N N . ALA A 1 96 ? 7.217 -6.378 0.857 1.00 76.62 96 ALA A N 1
ATOM 755 C CA . ALA A 1 96 ? 7.203 -5.400 -0.212 1.00 76.62 96 ALA A CA 1
ATOM 756 C C . ALA A 1 96 ? 8.591 -5.297 -0.848 1.00 76.62 96 ALA A C 1
ATOM 758 O O . ALA A 1 96 ? 9.618 -5.302 -0.160 1.00 76.62 96 ALA A O 1
ATOM 759 N N . TRP A 1 97 ? 8.610 -5.208 -2.173 1.00 66.00 97 TRP A N 1
ATOM 760 C CA . TRP A 1 97 ? 9.831 -5.192 -2.965 1.00 66.00 97 TRP A CA 1
ATOM 761 C C . TRP A 1 97 ? 10.208 -3.762 -3.315 1.00 66.00 97 TRP A C 1
ATOM 763 O O . TRP A 1 97 ? 9.400 -3.038 -3.886 1.00 66.00 97 TRP A O 1
ATOM 773 N N . TYR A 1 98 ? 11.455 -3.388 -3.035 1.00 68.38 98 TYR A N 1
ATOM 774 C CA . TYR A 1 98 ? 12.060 -2.210 -3.641 1.00 68.38 98 TYR A CA 1
ATOM 775 C C . TYR A 1 98 ? 13.015 -2.698 -4.714 1.00 68.38 98 TYR A C 1
ATOM 777 O O . TYR A 1 98 ? 13.964 -3.431 -4.439 1.00 68.38 98 TYR A O 1
ATOM 785 N N . THR A 1 99 ? 12.743 -2.330 -5.955 1.00 67.19 99 THR A N 1
ATOM 786 C CA . THR A 1 99 ? 13.565 -2.743 -7.090 1.00 67.19 99 THR A CA 1
ATOM 787 C C . THR A 1 99 ? 14.004 -1.510 -7.835 1.00 67.19 99 THR A C 1
ATOM 789 O O . THR A 1 99 ? 13.170 -0.702 -8.234 1.00 67.19 99 THR A O 1
ATOM 792 N N . LEU A 1 100 ? 15.315 -1.392 -8.024 1.00 65.94 100 LEU A N 1
ATOM 793 C CA . LEU A 1 100 ? 15.892 -0.482 -8.992 1.00 65.94 100 LEU A CA 1
ATOM 794 C C . LEU A 1 100 ? 16.198 -1.304 -10.240 1.00 65.94 100 LEU A C 1
ATOM 796 O O . LEU A 1 100 ? 17.009 -2.230 -10.204 1.00 65.94 100 LEU A O 1
ATOM 800 N N . MET A 1 101 ? 15.543 -0.983 -11.346 1.00 66.25 101 MET A N 1
ATOM 801 C CA . MET A 1 101 ? 15.826 -1.614 -12.628 1.00 66.25 101 MET A CA 1
ATOM 802 C C . MET A 1 101 ? 16.498 -0.585 -13.538 1.00 66.25 101 MET A C 1
ATOM 804 O O . MET A 1 101 ? 15.800 0.215 -14.168 1.00 66.25 101 MET A O 1
ATOM 808 N N . PRO A 1 102 ? 17.841 -0.561 -13.602 1.00 60.94 102 PRO A N 1
ATOM 809 C CA . PRO A 1 102 ? 18.527 0.200 -14.627 1.00 60.94 102 PRO A CA 1
ATOM 810 C C . PRO A 1 102 ? 18.266 -0.461 -15.986 1.00 60.94 102 PRO A C 1
ATOM 812 O O . PRO A 1 102 ? 18.516 -1.650 -16.191 1.00 60.94 102 PRO A O 1
ATOM 815 N N . VAL A 1 103 ? 17.741 0.315 -16.925 1.00 63.06 103 VAL A N 1
ATOM 816 C CA . VAL A 1 103 ? 17.463 -0.124 -18.290 1.00 63.06 103 VAL A CA 1
ATOM 817 C C . VAL A 1 103 ? 18.679 0.245 -19.140 1.00 63.06 103 VAL A C 1
ATOM 819 O O . VAL A 1 103 ? 18.804 1.381 -19.582 1.00 63.06 103 VAL A O 1
ATOM 822 N N . PHE A 1 104 ? 19.604 -0.704 -19.326 1.00 61.06 104 PHE A N 1
ATOM 823 C CA . PHE A 1 104 ? 20.763 -0.578 -20.222 1.00 61.06 104 PHE A CA 1
ATOM 824 C C . PHE A 1 104 ? 20.867 -1.814 -21.114 1.00 61.06 104 PHE A C 1
ATOM 826 O O . PHE A 1 104 ? 21.517 -2.775 -20.723 1.00 61.06 104 PHE A O 1
ATOM 833 N N . ALA A 1 105 ? 20.249 -1.799 -22.300 1.00 60.06 105 ALA A N 1
ATOM 834 C CA . ALA A 1 105 ? 20.234 -2.883 -23.306 1.00 60.06 105 ALA A CA 1
ATOM 835 C C . ALA A 1 105 ? 19.668 -4.256 -22.849 1.00 60.06 105 ALA A C 1
ATOM 837 O O . ALA A 1 105 ? 18.909 -4.869 -23.592 1.00 60.06 105 ALA A O 1
ATOM 838 N N . VAL A 1 106 ? 19.972 -4.721 -21.636 1.00 60.28 106 VAL A N 1
ATOM 839 C CA . VAL A 1 106 ? 19.377 -5.850 -20.923 1.00 60.28 106 VAL A CA 1
ATOM 840 C C . VAL A 1 106 ? 18.940 -5.335 -19.544 1.00 60.28 106 VAL A C 1
ATOM 842 O O . VAL A 1 106 ? 19.797 -4.961 -18.742 1.00 60.28 106 VAL A O 1
ATOM 845 N N . PRO A 1 107 ? 17.633 -5.271 -19.244 1.00 56.75 107 PRO A N 1
ATOM 846 C CA . PRO A 1 107 ? 17.168 -4.856 -17.928 1.00 56.75 107 PRO A CA 1
ATOM 847 C C . PRO A 1 107 ? 17.555 -5.924 -16.899 1.00 56.75 107 PRO A C 1
ATOM 849 O O . PRO A 1 107 ? 17.026 -7.034 -16.924 1.00 56.75 107 PRO A O 1
ATOM 852 N N . ILE A 1 108 ? 18.483 -5.603 -15.996 1.00 64.81 108 ILE A N 1
ATOM 853 C CA . ILE A 1 108 ? 18.801 -6.462 -14.849 1.00 64.81 108 ILE A CA 1
ATOM 854 C C . ILE A 1 108 ? 18.060 -5.885 -13.638 1.00 64.81 108 ILE A C 1
ATOM 856 O O . ILE A 1 108 ? 18.476 -4.846 -13.123 1.00 64.81 108 ILE A O 1
ATOM 860 N N . PRO A 1 109 ? 16.959 -6.507 -13.177 1.00 58.84 109 PRO A N 1
ATOM 861 C CA . PRO A 1 109 ? 16.282 -6.069 -11.964 1.00 58.84 109 PRO A CA 1
ATOM 862 C C . PRO A 1 109 ? 17.194 -6.280 -10.756 1.00 58.84 109 PRO A C 1
ATOM 864 O O . PRO A 1 109 ? 17.477 -7.415 -10.372 1.00 58.84 109 PRO A O 1
ATOM 867 N N . LEU A 1 110 ? 17.623 -5.190 -10.125 1.00 69.38 110 LEU A N 1
ATOM 868 C CA . LEU A 1 110 ? 18.263 -5.233 -8.815 1.00 69.38 110 LEU A CA 1
ATOM 869 C C . LEU A 1 110 ? 17.169 -5.020 -7.766 1.00 69.38 110 LEU A C 1
ATOM 871 O O . LEU A 1 110 ? 16.900 -3.903 -7.322 1.00 69.38 110 LEU A O 1
ATOM 875 N N . GLY A 1 111 ? 16.466 -6.109 -7.455 1.00 64.69 111 GLY A N 1
ATOM 876 C CA . GLY A 1 111 ? 15.376 -6.137 -6.483 1.00 64.69 111 GLY A CA 1
ATOM 877 C C . GLY A 1 111 ? 15.852 -6.575 -5.107 1.00 64.69 111 GLY A C 1
ATOM 878 O O . GLY A 1 111 ? 16.436 -7.648 -4.973 1.00 64.69 111 GLY A O 1
ATOM 879 N N . VAL A 1 112 ? 15.565 -5.775 -4.080 1.00 69.38 112 VAL A N 1
ATOM 880 C CA . VAL A 1 112 ? 15.758 -6.148 -2.675 1.00 69.38 112 VAL A CA 1
ATOM 881 C C . VAL A 1 112 ? 14.419 -6.085 -1.923 1.00 69.38 112 VAL A C 1
ATOM 883 O O . VAL A 1 112 ? 13.717 -5.069 -1.969 1.00 69.38 112 VAL A O 1
ATOM 886 N N . PRO A 1 113 ? 14.017 -7.153 -1.213 1.00 68.50 113 PRO A N 1
ATOM 887 C CA . PRO A 1 113 ? 12.793 -7.147 -0.421 1.00 68.50 113 PRO A CA 1
ATOM 888 C C . PRO A 1 113 ? 13.047 -6.423 0.907 1.00 68.50 113 PRO A C 1
ATOM 890 O O . PRO A 1 113 ? 13.330 -7.052 1.922 1.00 68.50 113 PRO A O 1
ATOM 893 N N . VAL A 1 114 ? 13.010 -5.089 0.902 1.00 72.25 114 VAL A N 1
ATOM 894 C CA . VAL A 1 114 ? 13.292 -4.275 2.106 1.00 72.25 114 VAL A CA 1
ATOM 895 C C . VAL A 1 114 ? 12.037 -3.726 2.791 1.00 72.25 114 VAL A C 1
ATOM 897 O O . VAL A 1 114 ? 12.154 -3.050 3.808 1.00 72.25 114 VAL A O 1
ATOM 900 N N . GLY A 1 115 ? 10.834 -4.015 2.283 1.00 73.62 115 GLY A N 1
ATOM 901 C CA . GLY A 1 115 ? 9.580 -3.519 2.858 1.00 73.62 115 GLY A CA 1
ATOM 902 C C . GLY A 1 115 ? 8.607 -4.606 3.310 1.00 73.62 115 GLY A C 1
ATOM 903 O O . GLY A 1 115 ? 8.835 -5.801 3.134 1.00 73.62 115 GLY A O 1
ATOM 904 N N . SER A 1 116 ? 7.470 -4.177 3.860 1.00 80.75 116 SER A N 1
ATOM 905 C CA . SER A 1 116 ? 6.324 -5.043 4.164 1.00 80.75 116 SER A CA 1
ATOM 906 C C . SER A 1 116 ? 5.027 -4.390 3.694 1.00 80.75 116 SER A C 1
ATOM 908 O O . SER A 1 116 ? 4.847 -3.182 3.853 1.00 80.75 116 SER A O 1
ATOM 910 N N . MET A 1 117 ? 4.146 -5.191 3.096 1.00 87.56 117 MET A N 1
ATOM 911 C CA . MET A 1 117 ? 2.802 -4.766 2.709 1.00 87.56 117 MET A CA 1
ATOM 912 C C . MET A 1 117 ? 1.864 -5.043 3.873 1.00 87.56 117 MET A C 1
ATOM 914 O O . MET A 1 117 ? 1.633 -6.204 4.217 1.00 87.56 117 MET A O 1
ATOM 918 N N . ASN A 1 118 ? 1.308 -3.989 4.461 1.00 92.62 118 ASN A N 1
ATOM 919 C CA . ASN A 1 118 ? 0.422 -4.105 5.614 1.00 92.62 118 ASN A CA 1
ATOM 920 C C . ASN A 1 118 ? -0.794 -3.196 5.433 1.00 92.62 118 ASN A C 1
ATOM 922 O O . ASN A 1 118 ? -0.696 -2.157 4.776 1.00 92.62 118 ASN A O 1
ATOM 926 N N . ALA A 1 119 ? -1.904 -3.574 6.054 1.00 95.00 119 ALA A N 1
ATOM 927 C CA . ALA A 1 119 ? -3.050 -2.703 6.255 1.00 95.00 119 ALA A CA 1
ATOM 928 C C . ALA A 1 119 ? -3.245 -2.465 7.749 1.00 95.00 119 ALA A C 1
ATOM 930 O O . ALA A 1 119 ? -3.169 -3.394 8.554 1.00 95.00 119 ALA A O 1
ATOM 931 N N . THR A 1 120 ? -3.502 -1.216 8.108 1.00 95.62 120 THR A N 1
ATOM 932 C CA . THR A 1 120 ? -3.764 -0.787 9.474 1.00 95.62 120 THR A CA 1
ATOM 933 C C . THR A 1 120 ? -5.164 -0.204 9.539 1.00 95.62 120 THR A C 1
ATOM 935 O O . THR A 1 120 ? -5.464 0.764 8.847 1.00 95.62 120 THR A O 1
ATOM 938 N N . LEU A 1 121 ? -6.025 -0.762 10.382 1.00 96.06 121 LEU A N 1
ATOM 939 C CA . LEU A 1 121 ? -7.357 -0.220 10.641 1.00 96.06 121 LEU A CA 1
ATOM 940 C C . LEU A 1 121 ? -7.343 0.537 11.961 1.00 96.06 121 LEU A C 1
ATOM 942 O O . LEU A 1 121 ? -6.979 -0.026 12.988 1.00 96.06 121 LEU A O 1
ATOM 946 N N . ALA A 1 122 ? -7.752 1.802 11.952 1.00 95.62 122 ALA A N 1
ATOM 947 C CA . ALA A 1 122 ? -7.909 2.590 13.164 1.00 95.62 122 ALA A CA 1
ATOM 948 C C . ALA A 1 122 ? -9.371 2.579 13.612 1.00 95.62 122 ALA A C 1
ATOM 950 O O . ALA A 1 122 ? -10.281 2.913 12.849 1.00 95.62 122 ALA A O 1
ATOM 951 N N . PHE A 1 123 ? -9.587 2.264 14.881 1.00 94.94 123 PHE A N 1
ATOM 952 C CA . PHE A 1 123 ? -10.881 2.176 15.531 1.00 94.94 123 PHE A CA 1
ATOM 953 C C . PHE A 1 123 ? -11.053 3.292 16.556 1.00 94.94 123 PHE A C 1
ATOM 955 O O . PHE A 1 123 ? -10.140 3.640 17.308 1.00 94.94 123 PHE A O 1
ATOM 962 N N . SER A 1 124 ? -12.271 3.820 16.621 1.00 94.12 124 SER A N 1
ATOM 963 C CA . SER A 1 124 ? -12.738 4.637 17.737 1.00 94.12 124 SER A CA 1
ATOM 964 C C . SER A 1 124 ? -13.896 3.903 18.407 1.00 94.12 124 SER A C 1
ATOM 966 O O . SER A 1 124 ? -14.982 3.760 17.836 1.00 94.12 124 SER A O 1
ATOM 968 N N . GLY A 1 125 ? -13.637 3.353 19.594 1.00 92.94 125 GLY A N 1
ATOM 969 C CA . GLY A 1 125 ? -14.553 2.417 20.242 1.00 92.94 125 GLY A CA 1
ATOM 970 C C . GLY A 1 125 ? -14.704 1.138 19.414 1.00 92.94 125 GLY A C 1
ATOM 971 O O . GLY A 1 125 ? -13.725 0.444 19.168 1.00 92.94 125 GLY A O 1
ATOM 972 N N . ASN A 1 126 ? -15.926 0.832 18.972 1.00 93.94 126 ASN A N 1
ATOM 973 C CA . ASN A 1 126 ? -16.228 -0.391 18.217 1.00 93.94 126 ASN A CA 1
ATOM 974 C C . ASN A 1 126 ? -16.272 -0.200 16.688 1.00 93.94 126 ASN A C 1
ATOM 976 O O . ASN A 1 126 ? -16.684 -1.111 15.981 1.00 93.94 126 ASN A O 1
ATOM 980 N N . ARG A 1 127 ? -15.931 0.981 16.157 1.00 93.12 127 ARG A N 1
ATOM 981 C CA . ARG A 1 127 ? -16.092 1.291 14.725 1.00 93.12 127 ARG A CA 1
ATOM 982 C C . ARG A 1 127 ? -14.784 1.718 14.088 1.00 93.12 127 ARG A C 1
ATOM 984 O O . ARG A 1 127 ? -14.041 2.496 14.691 1.00 93.12 127 ARG A O 1
ATOM 991 N N . VAL A 1 128 ? -14.558 1.272 12.856 1.00 93.50 128 VAL A N 1
ATOM 992 C CA . VAL A 1 128 ? -13.454 1.757 12.028 1.00 93.50 128 VAL A CA 1
ATOM 993 C C . VAL A 1 128 ? -13.701 3.221 11.666 1.00 93.50 128 VAL A C 1
ATOM 995 O O . VAL A 1 1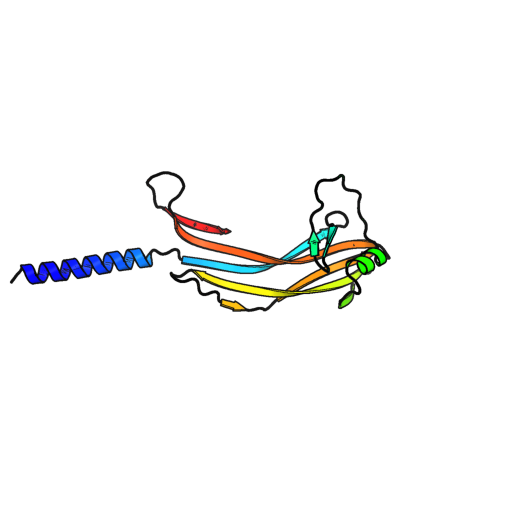28 ? -14.803 3.603 11.263 1.00 93.50 128 VAL A O 1
ATOM 998 N N . VAL A 1 129 ? -12.676 4.051 11.846 1.00 93.31 129 VAL A N 1
ATOM 999 C CA . VAL A 1 129 ? -12.693 5.482 11.507 1.00 93.31 129 VAL A CA 1
ATOM 1000 C C . VAL A 1 129 ? -11.798 5.810 10.321 1.00 93.31 129 VAL A C 1
ATOM 1002 O O . VAL A 1 129 ? -12.115 6.721 9.564 1.00 93.31 129 VAL A O 1
ATOM 1005 N N . SER A 1 130 ? -10.711 5.064 10.144 1.00 93.00 130 SER A N 1
ATOM 1006 C CA . SER A 1 130 ? -9.803 5.206 9.012 1.00 93.00 130 SER A CA 1
ATOM 1007 C C . SER A 1 130 ? -9.048 3.906 8.785 1.00 93.00 130 SER A C 1
ATOM 1009 O O . SER A 1 130 ? -8.887 3.103 9.706 1.00 93.00 130 SER A O 1
ATOM 1011 N N . ALA A 1 131 ? -8.555 3.730 7.572 1.00 93.44 131 ALA A N 1
ATOM 1012 C CA . ALA A 1 131 ? -7.677 2.648 7.192 1.00 93.44 131 ALA A CA 1
ATOM 1013 C C . ALA A 1 131 ? -6.434 3.225 6.517 1.00 93.44 131 ALA A C 1
ATOM 1015 O O . ALA A 1 131 ? -6.515 4.198 5.774 1.00 93.44 131 ALA A O 1
ATOM 1016 N N . THR A 1 132 ? -5.286 2.629 6.783 1.00 93.81 132 THR A N 1
ATOM 1017 C CA . THR A 1 132 ? -4.025 2.976 6.142 1.00 93.81 132 THR A CA 1
ATOM 1018 C C . THR A 1 132 ? -3.497 1.728 5.469 1.00 93.81 132 THR A C 1
ATOM 1020 O O . THR A 1 132 ? -3.322 0.703 6.122 1.00 93.81 132 THR A O 1
ATOM 1023 N N . GLU A 1 133 ? -3.223 1.799 4.176 1.00 92.38 133 GLU A N 1
ATOM 1024 C CA . GLU A 1 133 ? -2.638 0.693 3.432 1.00 92.38 133 GLU A CA 1
ATOM 1025 C C . GLU A 1 133 ? -1.259 1.076 2.917 1.00 92.38 133 GLU A C 1
ATOM 1027 O O . GLU A 1 133 ? -1.069 2.141 2.332 1.00 92.38 133 GLU A O 1
ATOM 1032 N N . ARG A 1 134 ? -0.295 0.174 3.109 1.00 87.44 134 ARG A N 1
ATOM 1033 C CA . ARG A 1 134 ? 0.989 0.228 2.416 1.00 87.44 134 ARG A CA 1
ATOM 1034 C C . ARG A 1 134 ? 0.968 -0.741 1.247 1.00 87.44 134 ARG A C 1
ATOM 1036 O O . ARG A 1 134 ? 0.919 -1.962 1.449 1.00 87.44 134 ARG A O 1
ATOM 1043 N N . VAL A 1 135 ? 1.012 -0.176 0.045 1.00 83.19 135 VAL A N 1
ATOM 1044 C CA . VAL A 1 135 ? 1.064 -0.896 -1.231 1.00 83.19 135 VAL A CA 1
ATOM 1045 C C . VAL A 1 135 ? 2.387 -0.630 -1.934 1.00 83.19 135 VAL A C 1
ATOM 1047 O O . VAL A 1 135 ? 2.996 0.427 -1.762 1.00 83.19 135 VAL A O 1
ATOM 1050 N N . GLY A 1 136 ? 2.833 -1.611 -2.717 1.00 78.19 136 GLY A N 1
ATOM 1051 C CA . GLY A 1 136 ? 3.935 -1.404 -3.648 1.00 78.19 136 GLY A CA 1
ATOM 1052 C C . GLY A 1 136 ? 3.466 -0.518 -4.795 1.00 78.19 136 GLY A C 1
ATOM 1053 O O . GLY A 1 136 ? 2.461 -0.819 -5.433 1.00 78.19 136 GLY A O 1
ATOM 1054 N N . ASP A 1 137 ? 4.200 0.553 -5.032 1.00 76.69 137 ASP A N 1
ATOM 1055 C CA . ASP A 1 137 ? 4.013 1.512 -6.107 1.00 76.69 137 ASP A CA 1
ATOM 1056 C C . ASP A 1 137 ? 5.278 1.540 -6.977 1.00 76.69 137 ASP A C 1
ATOM 1058 O O . ASP A 1 137 ? 6.360 1.113 -6.557 1.00 76.69 137 ASP A O 1
ATOM 1062 N N . MET A 1 138 ? 5.153 1.990 -8.217 1.00 74.44 138 MET A N 1
ATOM 1063 C CA . MET A 1 138 ? 6.254 2.033 -9.168 1.00 74.44 138 MET A CA 1
ATOM 1064 C C . MET A 1 138 ? 6.293 3.401 -9.817 1.00 74.44 138 MET A C 1
ATOM 1066 O O . MET A 1 138 ? 5.358 3.782 -10.507 1.00 74.44 138 MET A O 1
ATOM 1070 N N . SER A 1 139 ? 7.421 4.083 -9.664 1.00 76.06 139 SER A N 1
ATOM 1071 C CA . SER A 1 139 ? 7.727 5.288 -10.421 1.00 76.06 139 SER A CA 1
ATOM 1072 C C . SER A 1 139 ? 8.994 5.084 -11.230 1.00 76.06 139 SER A C 1
ATOM 1074 O O . SER A 1 139 ? 9.878 4.300 -10.881 1.00 76.06 139 SER A O 1
ATOM 1076 N N . GLY A 1 140 ? 9.115 5.770 -12.353 1.00 75.44 140 GLY A N 1
ATOM 1077 C CA . GLY A 1 140 ? 10.326 5.653 -13.143 1.00 75.44 140 GLY A CA 1
ATOM 1078 C C . GLY A 1 140 ? 10.346 6.524 -14.372 1.00 75.44 140 GLY A C 1
ATOM 1079 O O . GLY A 1 140 ? 9.384 7.203 -14.707 1.00 75.44 140 GLY A O 1
ATOM 1080 N N . GLY A 1 141 ? 11.481 6.511 -15.055 1.00 77.00 141 GLY A N 1
ATOM 1081 C CA . GLY A 1 141 ? 11.683 7.291 -16.260 1.00 77.00 141 GLY A CA 1
ATOM 1082 C C . GLY A 1 141 ? 12.517 6.537 -17.275 1.00 77.00 141 GLY A C 1
ATOM 1083 O O . GLY A 1 141 ? 13.499 5.878 -16.931 1.00 77.00 141 GLY A O 1
ATOM 1084 N N . LEU A 1 142 ? 12.139 6.658 -18.541 1.00 73.38 142 LEU A N 1
ATOM 1085 C CA . LEU A 1 142 ? 12.915 6.177 -19.675 1.00 73.38 142 LEU A CA 1
ATOM 1086 C C . LEU A 1 142 ? 13.305 7.380 -20.527 1.00 73.38 142 LEU A C 1
ATOM 1088 O O . LEU A 1 142 ? 12.434 8.12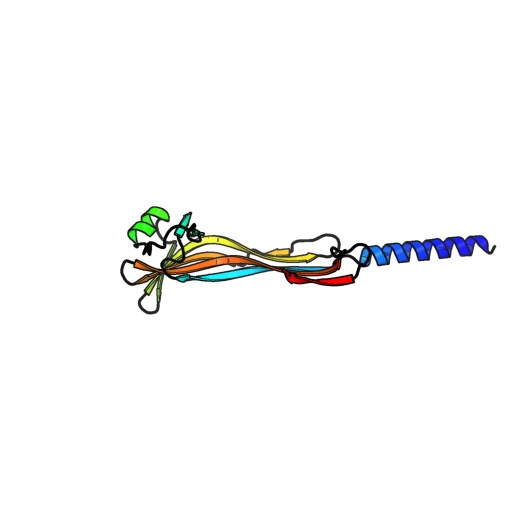0 -20.974 1.00 73.38 142 LEU A O 1
ATOM 1092 N N . CYS A 1 143 ? 14.596 7.560 -20.781 1.00 74.44 143 CYS A N 1
ATOM 1093 C CA . CYS A 1 143 ? 15.106 8.564 -21.704 1.00 74.44 143 CYS A CA 1
ATOM 1094 C C . CYS A 1 143 ? 15.689 7.881 -22.941 1.00 74.44 143 CYS A C 1
ATOM 1096 O O . CYS A 1 143 ? 16.402 6.882 -22.844 1.00 74.44 143 CYS A O 1
ATOM 1098 N N . GLY A 1 144 ? 15.395 8.408 -24.123 1.00 72.75 144 GLY A N 1
ATOM 1099 C CA . GLY A 1 144 ? 15.858 7.818 -25.371 1.00 72.75 144 GLY A CA 1
ATOM 1100 C C . GLY A 1 144 ? 15.212 8.438 -26.598 1.00 72.75 144 GLY A C 1
ATOM 1101 O O . GLY A 1 144 ? 14.479 9.424 -26.516 1.00 72.75 144 GLY A O 1
ATOM 1102 N N . PHE A 1 145 ? 15.498 7.847 -27.755 1.00 69.62 145 PHE A N 1
ATOM 1103 C CA . PHE A 1 145 ? 14.816 8.189 -28.996 1.00 69.62 145 PHE A CA 1
ATOM 1104 C C . PHE A 1 145 ? 13.519 7.394 -29.098 1.00 69.62 145 PHE A C 1
ATOM 1106 O O . PHE A 1 145 ? 13.541 6.184 -29.325 1.00 69.62 145 PHE A O 1
ATOM 1113 N N . PHE A 1 146 ? 12.390 8.082 -28.946 1.00 69.31 146 PHE A N 1
ATOM 1114 C CA . PHE A 1 146 ? 11.073 7.463 -29.045 1.00 69.31 146 PHE A CA 1
ATOM 1115 C C . PHE A 1 146 ? 10.427 7.807 -30.394 1.00 69.31 146 PHE A C 1
ATOM 1117 O O . PHE A 1 146 ? 10.410 8.979 -30.786 1.00 69.31 146 PHE A O 1
ATOM 1124 N N . PRO A 1 147 ? 9.870 6.822 -31.121 1.00 62.56 147 PRO A N 1
ATOM 1125 C CA . PRO A 1 147 ? 8.985 7.108 -32.239 1.00 62.56 147 PRO A CA 1
ATOM 1126 C C . PRO A 1 147 ? 7.644 7.597 -31.671 1.00 62.56 147 PRO A C 1
ATOM 1128 O O . PRO A 1 14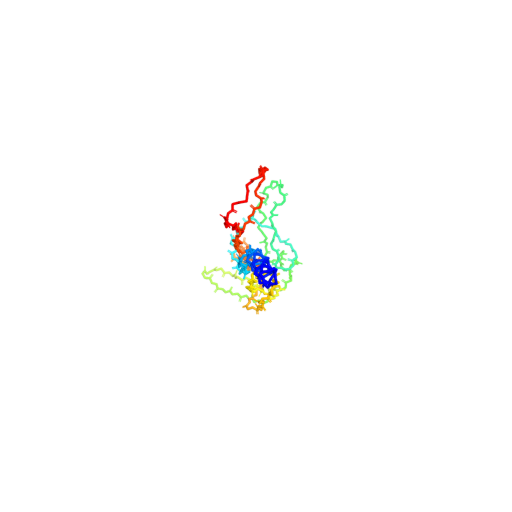7 ? 6.804 6.799 -31.263 1.00 62.56 147 PRO A O 1
ATOM 1131 N N . MET A 1 148 ? 7.452 8.915 -31.584 1.00 58.34 148 MET A N 1
AT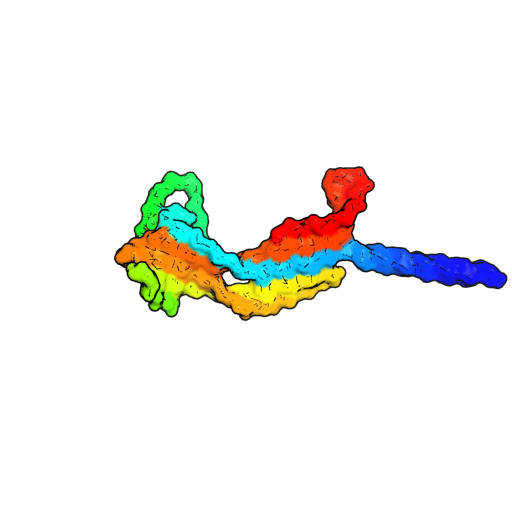OM 1132 C CA . MET A 1 148 ? 6.152 9.483 -31.216 1.00 58.34 148 MET A CA 1
ATOM 1133 C C . MET A 1 148 ? 5.147 9.343 -32.368 1.00 58.34 148 MET A C 1
ATOM 1135 O O . MET A 1 148 ? 5.527 9.199 -33.528 1.00 58.34 148 MET A O 1
ATOM 1139 N N . ALA A 1 149 ? 3.852 9.392 -32.040 1.00 57.59 149 ALA A N 1
ATOM 1140 C CA . ALA A 1 149 ? 2.711 9.006 -32.882 1.00 57.59 149 ALA A CA 1
ATOM 1141 C C . ALA A 1 149 ? 2.493 9.801 -34.196 1.00 57.59 149 ALA A C 1
ATOM 1143 O O . ALA A 1 149 ? 1.470 9.616 -34.856 1.00 57.59 149 ALA A O 1
ATOM 1144 N N . HIS A 1 150 ? 3.435 10.648 -34.624 1.00 50.12 150 HIS A N 1
ATOM 1145 C CA . HIS A 1 150 ? 3.410 11.285 -35.940 1.00 50.12 150 HIS A CA 1
ATOM 1146 C C . HIS A 1 150 ? 4.510 10.731 -36.856 1.00 50.12 150 HIS A C 1
ATOM 1148 O O . HIS A 1 150 ? 5.669 10.631 -36.449 1.00 50.12 150 HIS A O 1
ATOM 1154 N N . PRO A 1 151 ? 4.176 10.364 -38.107 1.00 54.41 151 PRO A N 1
ATOM 1155 C CA . PRO A 1 151 ? 5.105 9.653 -38.966 1.00 54.41 151 PRO A CA 1
ATOM 1156 C C . PRO A 1 151 ? 6.281 10.570 -39.330 1.00 54.41 151 PRO A C 1
ATOM 1158 O O . PRO A 1 151 ? 6.083 11.639 -39.900 1.00 54.41 151 PRO A O 1
ATOM 1161 N N . ALA A 1 152 ? 7.496 10.101 -39.027 1.00 55.28 152 ALA A N 1
ATOM 1162 C CA . ALA A 1 152 ? 8.799 10.616 -39.471 1.00 55.28 152 ALA A CA 1
ATOM 1163 C C . ALA A 1 152 ? 9.592 11.587 -38.566 1.00 55.28 152 ALA A C 1
ATOM 1165 O O . ALA A 1 152 ? 10.542 12.198 -39.058 1.00 55.28 152 ALA A O 1
ATOM 1166 N N . ARG A 1 153 ? 9.326 11.686 -37.253 1.00 58.16 153 ARG A N 1
ATOM 1167 C CA . ARG A 1 153 ? 10.285 12.318 -36.318 1.00 58.16 153 ARG A CA 1
ATOM 1168 C C . ARG A 1 153 ? 10.625 11.430 -35.125 1.00 58.16 153 ARG A C 1
ATOM 1170 O O . ARG A 1 153 ? 9.767 11.093 -34.320 1.00 58.16 153 ARG A O 1
ATOM 1177 N N . THR A 1 154 ? 11.903 11.078 -35.018 1.00 63.06 154 THR A N 1
ATOM 1178 C CA . THR A 1 154 ? 12.509 10.542 -33.796 1.00 63.06 154 THR A CA 1
ATOM 1179 C C . THR A 1 154 ? 13.042 11.717 -32.989 1.00 63.06 154 THR A C 1
ATOM 1181 O O . THR A 1 154 ? 14.004 12.362 -33.410 1.00 63.06 154 THR A O 1
ATOM 1184 N N . GLU A 1 155 ? 12.428 12.004 -31.848 1.00 71.38 155 GLU A N 1
ATOM 1185 C CA . GLU A 1 155 ? 12.918 13.023 -30.919 1.00 71.38 155 GLU A CA 1
ATOM 1186 C C . GLU A 1 155 ? 13.549 12.342 -29.704 1.00 71.38 155 GLU A C 1
ATOM 1188 O O . GLU A 1 155 ? 13.091 11.287 -29.253 1.00 71.38 155 GLU A O 1
ATOM 1193 N N . PHE A 1 156 ? 14.639 12.928 -29.206 1.00 72.94 156 PHE A N 1
ATOM 1194 C CA . PHE A 1 156 ? 15.207 12.535 -27.924 1.00 72.94 156 PHE A CA 1
ATOM 1195 C C . PHE A 1 156 ? 14.332 13.130 -26.824 1.00 72.94 156 PHE A C 1
ATOM 1197 O O . PHE A 1 156 ? 14.166 14.348 -26.757 1.00 72.94 156 PHE A O 1
ATOM 1204 N N . GLY A 1 157 ? 13.773 12.280 -25.972 1.00 72.31 157 GLY A N 1
ATOM 1205 C CA . GLY A 1 157 ? 12.894 12.703 -24.891 1.00 72.31 157 GLY A CA 1
ATOM 1206 C C . GLY A 1 157 ? 13.002 11.789 -23.682 1.00 72.31 157 GLY A C 1
ATOM 1207 O O . GLY A 1 157 ? 13.669 10.756 -23.729 1.00 72.31 157 GLY A O 1
ATOM 1208 N N . CYS A 1 158 ? 12.334 12.179 -22.601 1.00 75.56 158 CYS A N 1
ATOM 1209 C CA . CYS A 1 158 ? 12.166 11.360 -21.408 1.00 75.56 158 CYS A CA 1
ATOM 1210 C C . CYS A 1 158 ? 10.672 11.182 -21.132 1.00 75.56 158 CYS A C 1
ATOM 1212 O O . CYS A 1 158 ? 9.915 12.151 -21.186 1.00 75.56 158 CYS A O 1
ATOM 1214 N N . ILE A 1 159 ? 10.259 9.953 -20.842 1.00 72.62 159 ILE A N 1
ATOM 1215 C CA . ILE A 1 159 ? 8.891 9.603 -20.462 1.00 72.62 159 ILE A CA 1
ATOM 1216 C C . ILE A 1 159 ? 8.936 9.134 -19.011 1.00 72.62 159 ILE A C 1
ATOM 1218 O O . ILE A 1 159 ? 9.732 8.251 -18.690 1.00 72.62 159 ILE A O 1
ATOM 1222 N N . GLY A 1 160 ? 8.125 9.756 -18.155 1.00 74.69 160 GLY A N 1
ATOM 1223 C CA . GLY A 1 160 ? 7.941 9.366 -16.758 1.00 74.69 160 GLY A CA 1
ATOM 1224 C C . GLY A 1 160 ? 6.666 8.545 -16.568 1.00 74.69 160 GLY A C 1
ATOM 1225 O O . GLY A 1 160 ? 5.691 8.766 -17.290 1.00 74.69 160 GLY A O 1
ATOM 1226 N N . PHE A 1 161 ? 6.698 7.628 -15.606 1.00 63.91 161 PHE A N 1
ATOM 1227 C CA . PHE A 1 161 ? 5.586 6.790 -15.160 1.00 63.91 161 PHE A CA 1
ATOM 1228 C C . PHE A 1 161 ? 5.464 6.892 -13.644 1.00 63.91 161 PHE A C 1
ATOM 1230 O O . PHE A 1 161 ? 6.535 6.950 -12.986 1.00 63.91 161 PHE A O 1
#

Foldseek 3Di:
DPPVVVVVVVVVVVVVVVVVVLQLDKWKKKKKDKDKDKFFQQQWDDDAAQDTDGDDPDPRPRPFDFPVNNCVRRNAAPDWDAPPQKIKGKTWDFFAKTWIFTDDSDTDIPIDRPGTWMKMFIDNPGTTGMIMTIDIDMKMKIWGFDPPPDPDDGDTDMDID